Protein AF-A0A9P0XDX8-F1 (afdb_monomer_lite)

Secondary structure (DSSP, 8-state):
-HHHHHHHHHT----HHHHHHHHHHHHHHHHHHHHHHHHHHHT---TT-PPPP--TTTGGGGGGTTTS------------

InterPro domains:
  IPR006578 MADF domain [PF10545] (8-64)

Structure (mmCIF, N/CA/C/O backbone):
data_AF-A0A9P0XDX8-F1
#
_entry.id   AF-A0A9P0XDX8-F1
#
loop_
_atom_site.group_PDB
_atom_site.id
_atom_site.type_symbol
_atom_site.label_atom_id
_atom_site.label_alt_id
_atom_site.label_comp_id
_atom_site.label_asym_id
_atom_site.label_entity_id
_atom_site.label_seq_id
_atom_site.pdbx_PDB_ins_code
_atom_site.Cartn_x
_atom_site.Cartn_y
_atom_site.Cartn_z
_atom_site.occupancy
_atom_site.B_iso_or_equiv
_atom_site.auth_seq_id
_atom_site.auth_comp_id
_atom_site.auth_asym_id
_atom_site.auth_atom_id
_atom_site.pdbx_PDB_model_num
ATOM 1 N N . MET A 1 1 ? -15.829 7.295 8.430 1.00 85.19 1 MET A N 1
ATOM 2 C CA . MET A 1 1 ? -16.428 6.806 7.169 1.00 85.19 1 MET A CA 1
ATOM 3 C C . MET A 1 1 ? -15.671 5.618 6.589 1.00 85.19 1 MET A C 1
ATOM 5 O O . MET A 1 1 ? -16.223 4.537 6.648 1.00 85.19 1 MET A O 1
ATOM 9 N N . LEU A 1 2 ? -14.418 5.738 6.124 1.00 90.50 2 LEU A N 1
ATOM 10 C CA . LEU A 1 2 ? -13.726 4.603 5.465 1.00 90.50 2 LEU A CA 1
ATOM 11 C C . LEU A 1 2 ? -13.551 3.346 6.339 1.00 90.50 2 LEU A C 1
ATOM 13 O O . LEU A 1 2 ? -13.812 2.246 5.873 1.00 90.50 2 LEU A O 1
ATOM 17 N N . LEU A 1 3 ? -13.158 3.500 7.610 1.00 92.75 3 LEU A N 1
ATOM 18 C CA . LEU A 1 3 ? -13.063 2.365 8.544 1.00 92.75 3 LEU A CA 1
ATOM 19 C C . LEU A 1 3 ? -14.421 1.683 8.765 1.00 92.75 3 LEU A C 1
ATOM 21 O O . LEU A 1 3 ? -14.488 0.470 8.903 1.00 92.75 3 LEU A O 1
ATOM 25 N N . GLN A 1 4 ? -15.490 2.477 8.807 1.00 93.44 4 GLN A N 1
ATOM 26 C CA . GLN A 1 4 ? -16.836 1.970 9.032 1.00 93.44 4 GLN A CA 1
ATOM 27 C C . GLN A 1 4 ? -17.313 1.154 7.826 1.00 93.44 4 GLN A C 1
ATOM 29 O O . GLN A 1 4 ? -17.719 0.017 8.015 1.00 93.44 4 GLN A O 1
ATOM 34 N N . LEU A 1 5 ? -17.137 1.677 6.607 1.00 94.44 5 LEU A N 1
ATOM 35 C CA . LEU A 1 5 ? -17.418 0.941 5.371 1.00 94.44 5 LEU A CA 1
ATOM 36 C C . LEU A 1 5 ? -16.634 -0.380 5.317 1.00 94.44 5 LEU A C 1
ATOM 38 O O . LEU A 1 5 ? -17.197 -1.425 5.029 1.00 94.44 5 LEU A O 1
ATOM 42 N N . PHE A 1 6 ? -15.341 -0.348 5.658 1.00 92.88 6 PHE A N 1
ATOM 43 C CA . PHE A 1 6 ? -14.510 -1.553 5.694 1.00 92.88 6 PHE A CA 1
ATOM 44 C C . PHE A 1 6 ? -15.035 -2.598 6.689 1.00 92.88 6 PHE A C 1
ATOM 46 O O . PHE A 1 6 ? -15.058 -3.792 6.390 1.00 92.88 6 PHE A O 1
ATOM 53 N N . ASN A 1 7 ? -15.453 -2.163 7.876 1.00 93.38 7 ASN A N 1
ATOM 54 C CA . ASN A 1 7 ? -16.010 -3.057 8.886 1.00 93.38 7 ASN A CA 1
ATOM 55 C C . ASN A 1 7 ? -17.364 -3.641 8.443 1.00 93.38 7 ASN A C 1
ATOM 57 O O . ASN A 1 7 ? -17.613 -4.823 8.664 1.00 93.38 7 ASN A O 1
ATOM 61 N N . GLU A 1 8 ? -18.201 -2.848 7.769 1.00 95.19 8 GLU A N 1
ATOM 62 C CA . GLU A 1 8 ? -19.484 -3.283 7.200 1.00 95.19 8 GLU A CA 1
ATOM 63 C C . GLU A 1 8 ? -19.292 -4.298 6.059 1.00 95.19 8 GLU A C 1
ATOM 65 O O . GLU A 1 8 ? -19.909 -5.360 6.080 1.00 95.19 8 GLU A O 1
ATOM 70 N N . GLU A 1 9 ? -18.392 -4.031 5.108 1.00 94.00 9 GLU A N 1
ATOM 71 C CA . GLU A 1 9 ? -18.109 -4.932 3.979 1.00 94.00 9 GLU A CA 1
ATOM 72 C C . GLU A 1 9 ? -17.453 -6.245 4.415 1.00 94.00 9 GLU A C 1
ATOM 74 O O . GLU A 1 9 ? -17.725 -7.304 3.850 1.00 94.00 9 GLU A O 1
ATOM 79 N N . THR A 1 10 ? -16.563 -6.190 5.408 1.00 91.69 10 THR A N 1
ATOM 80 C CA . THR A 1 10 ? -15.822 -7.377 5.860 1.00 91.69 10 THR A CA 1
ATOM 81 C C . THR A 1 10 ? -16.509 -8.131 6.995 1.00 91.69 10 THR A C 1
ATOM 83 O O . THR A 1 10 ? -16.044 -9.211 7.358 1.00 91.69 10 THR A O 1
ATOM 86 N N . GLY A 1 11 ? -17.573 -7.571 7.581 1.00 91.62 11 GLY A N 1
ATOM 87 C CA . GLY A 1 11 ? -18.241 -8.112 8.767 1.00 91.62 11 GLY A CA 1
ATOM 88 C C . GLY A 1 11 ? -17.361 -8.142 10.024 1.00 91.62 11 GLY A C 1
ATOM 89 O O . GLY A 1 11 ? -17.708 -8.808 10.998 1.00 91.62 11 GLY A O 1
ATOM 90 N N . ASN A 1 12 ? -16.214 -7.454 10.015 1.00 88.94 12 ASN A N 1
ATOM 91 C CA . ASN A 1 12 ? -15.250 -7.445 11.114 1.00 88.94 12 ASN A CA 1
ATOM 92 C C . ASN A 1 12 ? -15.283 -6.115 11.860 1.00 88.94 12 ASN A C 1
ATOM 94 O O . ASN A 1 12 ? -15.411 -5.060 11.252 1.00 88.94 12 ASN A O 1
ATOM 98 N N . ASN A 1 13 ? -15.050 -6.139 13.171 1.00 89.56 13 ASN A N 1
ATOM 99 C CA . ASN A 1 13 ? -14.886 -4.917 13.954 1.00 89.56 13 ASN A CA 1
ATOM 100 C C . ASN A 1 13 ? -13.397 -4.586 14.144 1.00 89.56 13 ASN A C 1
ATOM 102 O O . ASN A 1 13 ? -12.790 -4.944 15.153 1.00 89.56 13 ASN A O 1
ATOM 106 N N . THR A 1 14 ? -12.795 -3.939 13.145 1.00 92.44 14 THR A N 1
ATOM 107 C CA . THR A 1 14 ? -11.367 -3.582 13.146 1.00 92.44 14 THR A CA 1
ATOM 108 C C . THR A 1 14 ? -11.139 -2.219 13.799 1.00 92.44 14 THR A C 1
ATOM 110 O O . THR A 1 14 ? -11.938 -1.295 13.626 1.00 92.44 14 THR A O 1
ATOM 113 N N . THR A 1 15 ? -10.020 -2.055 14.513 1.00 95.69 15 THR A N 1
ATOM 114 C CA . THR A 1 15 ? -9.624 -0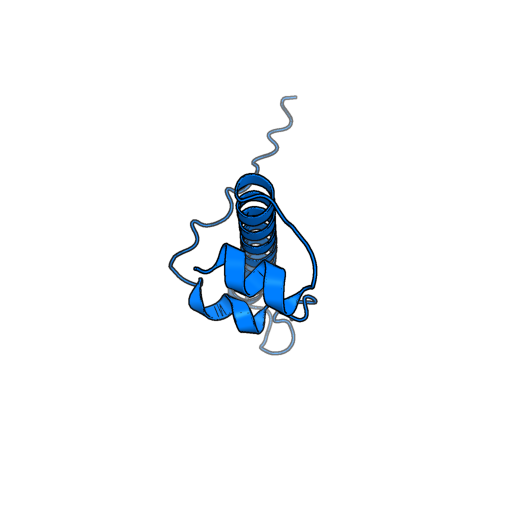.751 15.064 1.00 95.69 15 THR A CA 1
ATOM 115 C C . THR A 1 15 ? -9.026 0.161 13.988 1.00 95.69 15 THR A C 1
ATOM 117 O O . THR A 1 15 ? -8.475 -0.290 12.981 1.00 95.69 15 THR A O 1
ATOM 120 N N . LEU A 1 16 ? -9.058 1.480 14.211 1.00 94.62 16 LEU A N 1
ATOM 121 C CA . LEU A 1 16 ? -8.427 2.433 13.290 1.00 94.62 16 LEU A CA 1
ATOM 122 C C . LEU A 1 16 ? -6.917 2.189 13.136 1.00 94.62 16 LEU A C 1
ATOM 124 O O . LEU A 1 16 ? -6.370 2.399 12.052 1.00 94.62 16 LEU A O 1
ATOM 128 N N . ALA A 1 17 ? -6.246 1.765 14.208 1.00 95.06 17 ALA A N 1
ATOM 129 C CA . ALA A 1 17 ? -4.816 1.482 14.195 1.00 95.06 17 ALA A CA 1
ATOM 130 C C . ALA A 1 17 ? -4.498 0.285 13.290 1.00 95.06 17 ALA A C 1
ATOM 132 O O . ALA A 1 17 ? -3.629 0.384 12.421 1.00 95.06 17 ALA A O 1
ATOM 133 N N . ASP A 1 18 ? -5.256 -0.803 13.426 1.00 94.44 18 ASP A N 1
ATOM 134 C CA . ASP A 1 18 ? -5.069 -2.010 12.620 1.00 94.44 18 ASP A CA 1
ATOM 135 C C . ASP A 1 18 ? -5.393 -1.762 11.148 1.00 94.44 18 ASP A C 1
ATOM 137 O O . ASP A 1 18 ? -4.647 -2.187 10.264 1.00 94.44 18 ASP A O 1
ATOM 141 N N . PHE A 1 19 ? -6.451 -0.997 10.874 1.00 94.62 19 PHE A N 1
ATOM 142 C CA . PHE A 1 19 ? -6.806 -0.600 9.516 1.00 94.62 19 PHE A CA 1
ATOM 143 C C . PHE A 1 19 ? -5.694 0.221 8.852 1.00 94.62 19 PHE A C 1
ATOM 145 O O . PHE A 1 19 ? -5.265 -0.088 7.738 1.00 94.62 19 PHE A O 1
ATOM 152 N N . LYS A 1 20 ? -5.160 1.229 9.556 1.00 94.19 20 LYS A N 1
ATOM 153 C CA . LYS A 1 20 ? -4.025 2.028 9.066 1.00 94.19 20 LYS A CA 1
ATOM 154 C C . LYS A 1 20 ? -2.786 1.167 8.832 1.00 94.19 20 LYS A C 1
ATOM 156 O O . LYS A 1 20 ? -2.132 1.319 7.803 1.00 94.19 20 LYS A O 1
ATOM 161 N N . LYS A 1 21 ? -2.481 0.246 9.751 1.00 95.38 21 LYS A N 1
ATOM 162 C CA . LYS A 1 21 ? -1.355 -0.688 9.626 1.00 95.38 21 LYS A CA 1
ATOM 163 C C . LYS A 1 21 ? -1.513 -1.591 8.405 1.00 95.38 21 LYS A C 1
ATOM 165 O O . LYS A 1 21 ? -0.563 -1.774 7.647 1.00 95.38 21 LYS A O 1
ATOM 170 N N . LYS A 1 22 ? -2.719 -2.108 8.167 1.00 92.81 22 LYS A N 1
ATOM 171 C CA . LYS A 1 22 ? -3.012 -2.930 6.992 1.00 92.81 22 LYS A CA 1
ATOM 172 C C . LYS A 1 22 ? -2.841 -2.136 5.701 1.00 92.81 22 LYS A C 1
ATOM 174 O O . LYS A 1 22 ? -2.151 -2.608 4.802 1.00 92.81 22 LYS A O 1
ATOM 179 N N . LEU A 1 23 ? -3.362 -0.910 5.641 1.00 91.94 23 LEU A N 1
ATOM 180 C CA . LEU A 1 23 ? -3.181 -0.033 4.484 1.00 91.94 23 LEU A CA 1
ATOM 181 C C . LEU A 1 23 ? -1.699 0.280 4.224 1.00 91.94 23 LEU A C 1
ATOM 183 O O . LEU A 1 23 ? -1.257 0.235 3.077 1.00 91.94 23 LEU A O 1
ATOM 187 N N . ALA A 1 24 ? -0.922 0.550 5.276 1.00 92.19 24 ALA A N 1
ATOM 188 C CA . ALA A 1 24 ? 0.518 0.768 5.167 1.00 92.19 24 ALA A CA 1
ATOM 189 C C . ALA A 1 24 ? 1.230 -0.458 4.573 1.00 92.19 24 ALA A C 1
ATOM 191 O O . ALA A 1 24 ? 1.970 -0.317 3.603 1.00 92.19 24 ALA A O 1
ATOM 192 N N . ASN A 1 25 ? 0.926 -1.662 5.067 1.00 92.69 25 ASN A N 1
ATOM 193 C CA . ASN A 1 25 ? 1.485 -2.902 4.527 1.00 92.69 25 ASN A CA 1
ATOM 194 C C . ASN A 1 25 ? 1.128 -3.098 3.045 1.00 92.69 25 ASN A C 1
ATOM 196 O O . ASN A 1 25 ? 1.997 -3.446 2.249 1.00 92.69 25 ASN A O 1
ATOM 200 N N . MET A 1 26 ? -0.128 -2.837 2.654 1.00 92.62 26 MET A N 1
ATOM 201 C CA . MET A 1 26 ? -0.553 -2.946 1.252 1.00 92.62 26 MET A CA 1
ATOM 202 C C . MET A 1 26 ? 0.218 -1.971 0.351 1.00 92.62 26 MET A C 1
ATOM 204 O O . MET A 1 26 ? 0.670 -2.369 -0.723 1.00 92.62 26 MET A O 1
ATOM 208 N N . ARG A 1 27 ? 0.436 -0.727 0.805 1.00 91.25 27 ARG A N 1
ATOM 209 C CA . ARG A 1 27 ? 1.257 0.269 0.093 1.00 91.25 27 ARG A CA 1
ATOM 210 C C . ARG A 1 27 ? 2.714 -0.172 -0.035 1.00 91.25 27 ARG A C 1
ATOM 212 O O . ARG A 1 27 ? 3.297 -0.025 -1.105 1.00 91.25 27 ARG A O 1
ATOM 219 N N . THR A 1 28 ? 3.296 -0.745 1.019 1.00 91.50 28 THR A N 1
ATOM 220 C CA . THR A 1 28 ? 4.663 -1.282 0.975 1.00 91.50 28 THR A CA 1
ATOM 221 C C . THR A 1 28 ? 4.791 -2.413 -0.041 1.00 91.50 28 THR A C 1
ATOM 223 O O . THR A 1 28 ? 5.738 -2.414 -0.826 1.00 91.50 28 THR A O 1
ATOM 226 N N . THR A 1 29 ? 3.844 -3.356 -0.068 1.00 92.38 29 THR A N 1
ATOM 227 C CA . THR A 1 29 ? 3.854 -4.443 -1.056 1.00 92.38 29 THR A CA 1
ATOM 228 C C . THR A 1 29 ? 3.743 -3.899 -2.476 1.00 92.38 29 THR A C 1
ATOM 230 O O . THR A 1 29 ? 4.547 -4.277 -3.323 1.00 92.38 29 THR A O 1
ATOM 233 N N . TYR A 1 30 ? 2.828 -2.954 -2.721 1.00 93.50 30 TYR A N 1
ATOM 234 C CA . TYR A 1 30 ? 2.716 -2.291 -4.022 1.00 93.50 30 TY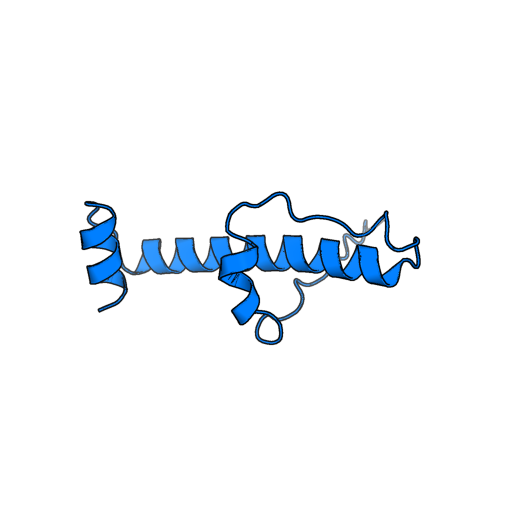R A CA 1
ATOM 235 C C . TYR A 1 30 ? 4.033 -1.624 -4.445 1.00 93.50 30 TYR A C 1
ATOM 237 O O . TYR A 1 30 ? 4.512 -1.870 -5.547 1.00 93.50 30 TYR A O 1
ATOM 245 N N . GLY A 1 31 ? 4.677 -0.858 -3.558 1.00 91.06 31 GLY A N 1
ATOM 246 C CA . GLY A 1 31 ? 5.952 -0.200 -3.865 1.00 91.06 31 GLY A CA 1
ATOM 247 C C . GLY A 1 31 ? 7.084 -1.178 -4.213 1.00 91.06 31 GLY A C 1
ATOM 248 O O . GLY A 1 31 ? 7.909 -0.888 -5.079 1.00 91.06 31 GLY A O 1
ATOM 249 N N . ARG A 1 32 ? 7.117 -2.362 -3.584 1.00 91.00 32 ARG A N 1
ATOM 250 C CA . ARG A 1 32 ? 8.083 -3.426 -3.921 1.00 91.00 32 ARG A CA 1
ATOM 251 C C . ARG A 1 32 ? 7.825 -4.010 -5.305 1.00 91.00 32 ARG A C 1
ATOM 253 O O . ARG A 1 32 ? 8.771 -4.192 -6.066 1.00 91.00 32 ARG A O 1
ATOM 260 N N . GLU A 1 33 ? 6.565 -4.285 -5.626 1.00 92.25 33 GLU A N 1
ATOM 261 C CA . GLU A 1 33 ? 6.167 -4.776 -6.947 1.00 92.25 33 GLU A CA 1
ATOM 262 C C . GLU A 1 33 ? 6.468 -3.734 -8.034 1.00 92.25 33 GLU A C 1
ATOM 264 O O . GLU A 1 33 ? 7.105 -4.058 -9.035 1.00 92.25 33 GLU A O 1
ATOM 269 N N . LEU A 1 34 ? 6.143 -2.460 -7.789 1.00 91.31 34 LEU A N 1
ATOM 270 C CA . LEU A 1 34 ? 6.431 -1.351 -8.701 1.00 91.31 34 LEU A CA 1
ATOM 271 C C . LEU A 1 34 ? 7.937 -1.206 -8.964 1.00 91.31 34 LEU A C 1
ATOM 273 O O . LEU A 1 34 ? 8.350 -0.984 -10.101 1.00 91.31 34 LEU A O 1
ATOM 277 N N . LYS A 1 35 ? 8.782 -1.395 -7.940 1.00 89.19 35 LYS A N 1
ATOM 278 C CA . LYS A 1 35 ? 10.243 -1.387 -8.106 1.00 89.19 35 LYS A CA 1
ATOM 279 C C . LYS A 1 35 ? 10.717 -2.488 -9.057 1.00 89.19 35 LYS A C 1
ATOM 281 O O . LYS A 1 35 ? 11.571 -2.214 -9.892 1.00 89.19 35 LYS A O 1
ATOM 286 N N . LYS A 1 36 ? 10.164 -3.702 -8.966 1.00 89.44 36 LYS A N 1
ATOM 287 C CA . LYS A 1 36 ? 10.505 -4.809 -9.880 1.00 89.44 36 LYS A CA 1
ATOM 288 C C . LYS A 1 36 ? 10.068 -4.509 -11.312 1.00 89.44 36 LYS A C 1
ATOM 290 O O . LYS A 1 36 ? 10.853 -4.698 -12.236 1.00 89.44 36 LYS A O 1
ATOM 295 N N . VAL A 1 37 ? 8.853 -3.981 -11.485 1.00 89.56 37 VAL A N 1
ATOM 296 C CA . VAL A 1 37 ? 8.348 -3.547 -12.797 1.00 89.56 37 VAL A CA 1
ATOM 297 C C . VAL A 1 37 ? 9.282 -2.499 -13.397 1.00 89.56 37 VAL A C 1
ATOM 299 O O . VAL A 1 37 ? 9.738 -2.652 -14.527 1.00 89.56 37 VAL A O 1
ATOM 302 N N . ASN A 1 38 ? 9.634 -1.465 -12.635 1.00 88.06 38 ASN A N 1
ATOM 303 C CA . ASN A 1 38 ? 10.508 -0.399 -13.121 1.00 88.06 38 ASN A CA 1
ATOM 304 C C . ASN A 1 38 ? 11.935 -0.885 -13.393 1.00 88.06 38 ASN A C 1
ATOM 306 O O . ASN A 1 38 ? 12.506 -0.504 -14.411 1.00 88.06 38 ASN A O 1
ATOM 310 N N . ALA A 1 39 ? 12.480 -1.768 -12.554 1.00 86.94 39 ALA A N 1
ATOM 311 C CA . ALA A 1 39 ? 13.777 -2.392 -12.797 1.00 86.94 39 ALA A CA 1
ATOM 312 C C . ALA A 1 39 ? 13.775 -3.189 -14.111 1.00 86.94 39 ALA A C 1
ATOM 314 O O . ALA A 1 39 ? 14.662 -2.992 -14.934 1.00 86.94 39 ALA A O 1
ATOM 315 N N . SER A 1 40 ? 12.738 -3.999 -14.357 1.00 86.19 40 SER A N 1
ATOM 316 C CA . SER A 1 40 ? 12.622 -4.781 -15.598 1.00 86.19 40 SER A CA 1
ATOM 317 C C . SER A 1 40 ? 12.518 -3.910 -16.856 1.00 86.19 40 SER A C 1
ATOM 319 O O . SER A 1 40 ? 13.049 -4.267 -17.902 1.00 86.19 40 SER A O 1
ATOM 321 N N . LYS A 1 41 ? 11.893 -2.726 -16.748 1.00 84.06 41 LYS A N 1
ATOM 322 C CA . LYS A 1 41 ? 11.840 -1.735 -17.835 1.00 84.06 41 LYS A CA 1
ATOM 323 C C . LYS A 1 41 ? 13.207 -1.087 -18.086 1.00 84.06 41 LYS A C 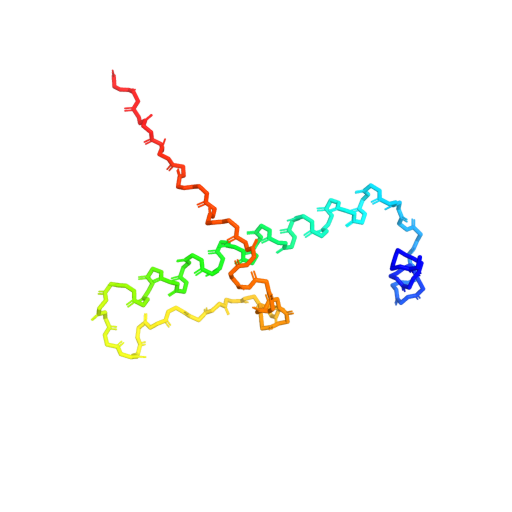1
ATOM 325 O O . LYS A 1 41 ? 13.536 -0.787 -19.229 1.00 84.06 41 LYS A O 1
ATOM 330 N N . GLN A 1 42 ? 13.986 -0.834 -17.030 1.00 79.00 42 GLN A N 1
ATOM 331 C CA . GLN A 1 42 ? 15.282 -0.152 -17.123 1.00 79.00 42 GLN A CA 1
ATOM 332 C C . GLN A 1 42 ? 16.394 -1.042 -17.683 1.00 79.00 42 GLN A C 1
ATOM 334 O O . GLN A 1 42 ? 17.289 -0.534 -18.352 1.00 79.00 42 GLN A O 1
ATOM 339 N N . THR A 1 43 ? 16.347 -2.355 -17.448 1.00 72.56 43 THR A N 1
ATOM 340 C CA . THR A 1 43 ? 17.410 -3.287 -17.860 1.00 72.56 43 THR A CA 1
ATOM 341 C C . THR A 1 43 ? 17.437 -3.601 -19.361 1.00 72.56 43 THR A C 1
ATOM 343 O O . THR A 1 43 ? 18.225 -4.440 -19.782 1.00 72.56 43 THR A O 1
ATOM 346 N N . GLY A 1 44 ? 16.625 -2.929 -20.189 1.00 56.97 44 GLY A N 1
ATOM 347 C CA . GLY A 1 44 ? 16.734 -2.968 -21.656 1.00 56.97 44 GLY A CA 1
ATOM 348 C C . GLY A 1 44 ? 16.482 -4.337 -22.295 1.00 56.97 44 GLY A C 1
ATOM 349 O O . GLY A 1 44 ? 16.770 -4.523 -23.476 1.00 56.97 44 GLY A O 1
ATOM 350 N N . SER A 1 45 ? 15.956 -5.296 -21.536 1.00 58.44 45 SER A N 1
ATOM 351 C CA . 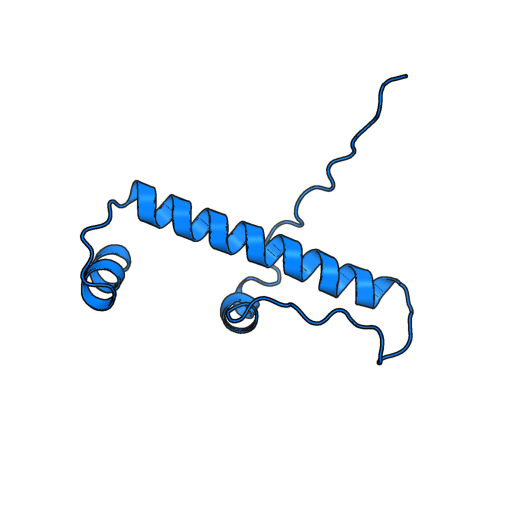SER A 1 45 ? 15.589 -6.602 -22.065 1.00 58.44 45 SER A CA 1
ATOM 352 C C . SER A 1 45 ? 14.290 -6.432 -22.855 1.00 58.44 45 SER A C 1
ATOM 354 O O . SER A 1 45 ? 13.385 -5.718 -22.419 1.00 58.44 45 SER A O 1
ATOM 356 N N . GLY A 1 46 ? 14.244 -6.964 -24.080 1.00 59.62 46 GLY A N 1
ATOM 357 C CA . GLY A 1 46 ? 13.163 -6.709 -25.038 1.00 59.62 46 GLY A CA 1
ATOM 358 C C . GLY A 1 46 ? 11.772 -6.933 -24.433 1.00 59.62 46 GLY A C 1
ATOM 359 O O . GLY A 1 46 ? 11.632 -7.649 -23.451 1.00 59.62 46 GLY A O 1
ATOM 360 N N . SER A 1 47 ? 10.736 -6.345 -25.040 1.00 60.41 47 SER A N 1
ATOM 361 C CA . SER A 1 47 ? 9.324 -6.302 -24.589 1.00 60.41 47 SER A CA 1
ATOM 362 C C . SER A 1 47 ? 8.722 -7.584 -23.967 1.00 60.41 47 SER A C 1
ATOM 364 O O . SER A 1 47 ? 7.675 -7.489 -23.331 1.00 60.41 47 SER A O 1
ATOM 366 N N . ASN A 1 48 ? 9.340 -8.751 -24.136 1.00 61.88 48 ASN A N 1
ATOM 367 C CA . ASN A 1 48 ? 8.940 -10.022 -23.539 1.00 61.88 48 ASN A CA 1
ATOM 368 C C . ASN A 1 48 ? 9.482 -10.273 -22.119 1.00 61.88 48 ASN A C 1
ATOM 370 O O . ASN A 1 48 ? 9.084 -11.263 -21.516 1.00 61.88 48 ASN A O 1
ATOM 374 N N . ASP A 1 49 ? 10.356 -9.417 -21.582 1.00 70.44 49 ASP A N 1
ATOM 375 C CA . ASP A 1 49 ? 11.048 -9.652 -20.301 1.00 70.44 49 ASP A CA 1
ATOM 376 C C . ASP A 1 49 ? 10.654 -8.644 -19.200 1.00 70.44 49 ASP A C 1
ATOM 378 O O . ASP A 1 49 ? 11.300 -8.515 -18.159 1.00 70.44 49 ASP A O 1
ATOM 382 N N . ILE A 1 50 ? 9.567 -7.895 -19.425 1.00 80.25 50 ILE A N 1
ATOM 383 C CA . ILE A 1 50 ? 9.004 -6.997 -18.414 1.00 80.25 50 ILE A CA 1
ATOM 384 C C . ILE A 1 50 ? 8.364 -7.847 -17.316 1.00 80.25 50 ILE A C 1
ATOM 386 O O . ILE A 1 50 ? 7.488 -8.675 -17.570 1.00 80.25 50 ILE A O 1
ATOM 390 N N . TYR A 1 51 ? 8.768 -7.593 -16.075 1.00 89.12 51 TYR A N 1
ATOM 391 C CA . TYR A 1 51 ? 8.223 -8.263 -14.906 1.00 89.12 51 TYR A CA 1
ATOM 392 C C . TYR A 1 51 ? 6.714 -8.022 -14.797 1.00 89.12 51 TYR A C 1
ATOM 394 O O . TYR A 1 51 ? 6.253 -6.878 -14.750 1.00 89.12 51 TYR A O 1
ATOM 402 N N . VAL A 1 52 ? 5.953 -9.112 -14.698 1.00 89.12 52 VAL A N 1
ATOM 403 C CA . VAL A 1 52 ? 4.515 -9.081 -14.427 1.00 89.12 52 VAL A CA 1
ATOM 404 C C . VAL A 1 52 ? 4.297 -9.247 -12.919 1.00 89.12 52 VAL A C 1
ATOM 406 O O . VAL A 1 52 ? 4.679 -10.283 -12.369 1.00 89.12 52 VAL A O 1
ATOM 409 N N . PRO A 1 53 ? 3.682 -8.263 -12.235 1.00 90.88 53 PRO A N 1
ATOM 410 C CA . PRO A 1 53 ? 3.371 -8.365 -10.814 1.00 90.88 53 PRO A CA 1
ATOM 411 C C . PRO A 1 53 ? 2.533 -9.602 -10.509 1.00 90.88 53 PRO A C 1
ATOM 413 O O . PRO A 1 53 ? 1.492 -9.826 -11.127 1.00 90.88 53 PRO A O 1
ATOM 416 N N . SER A 1 54 ? 2.952 -10.386 -9.517 1.00 86.69 54 SER A N 1
ATOM 417 C CA . SER A 1 54 ? 2.233 -11.604 -9.111 1.00 86.69 54 SER A CA 1
ATOM 418 C C . SER A 1 54 ? 1.010 -11.314 -8.238 1.00 86.69 54 SER A C 1
ATOM 420 O O . SER A 1 54 ? 0.260 -12.218 -7.868 1.00 86.69 54 SER A O 1
ATOM 422 N N . PHE A 1 55 ? 0.810 -10.050 -7.871 1.00 86.62 55 PHE A N 1
ATOM 423 C CA . PHE A 1 55 ? -0.146 -9.664 -6.855 1.00 86.62 55 PHE A CA 1
ATOM 424 C C . PHE A 1 55 ? -1.481 -9.216 -7.443 1.00 86.62 55 PHE A C 1
ATOM 426 O O . PHE A 1 55 ? -1.551 -8.241 -8.188 1.00 86.62 55 PHE A O 1
ATOM 433 N N . TRP A 1 56 ? -2.560 -9.908 -7.069 1.00 88.19 56 TRP A N 1
ATOM 434 C CA . TRP A 1 56 ? -3.862 -9.783 -7.734 1.00 88.19 56 TRP A CA 1
ATOM 435 C C . TRP A 1 56 ? -4.467 -8.372 -7.682 1.00 88.19 56 TRP A C 1
ATOM 437 O O . TRP A 1 56 ? -5.126 -7.955 -8.629 1.00 88.19 56 TRP A O 1
ATOM 447 N N . TYR A 1 57 ? -4.212 -7.611 -6.613 1.00 88.38 57 TYR A N 1
ATOM 448 C CA . TYR A 1 57 ? -4.700 -6.235 -6.477 1.00 88.38 57 TYR A CA 1
ATOM 449 C C . TYR A 1 57 ? -3.692 -5.170 -6.918 1.00 88.38 57 TYR A C 1
ATOM 451 O O . TYR A 1 57 ? -3.922 -3.986 -6.683 1.00 88.38 57 TYR A O 1
ATOM 459 N N . TYR A 1 58 ? -2.590 -5.553 -7.570 1.00 92.69 58 TYR A N 1
ATOM 460 C CA . TYR A 1 58 ? -1.584 -4.600 -8.044 1.00 92.69 58 TYR A CA 1
ATOM 461 C C . TYR A 1 58 ? -2.205 -3.504 -8.922 1.00 92.69 58 TYR A C 1
ATOM 463 O O . TYR A 1 58 ? -1.989 -2.322 -8.671 1.00 92.69 58 TYR A O 1
ATOM 471 N N . ARG A 1 59 ? -3.053 -3.895 -9.884 1.00 91.38 59 ARG A N 1
ATOM 472 C CA . ARG A 1 59 ? -3.747 -2.964 -10.792 1.00 91.38 59 ARG A CA 1
ATOM 473 C C . ARG A 1 59 ? -4.655 -1.979 -10.052 1.00 91.38 59 ARG A C 1
ATOM 475 O O . ARG A 1 59 ? -4.761 -0.825 -10.440 1.00 91.38 59 ARG A O 1
ATOM 482 N N . LEU A 1 60 ? -5.258 -2.399 -8.938 1.00 92.94 60 LEU A N 1
ATOM 483 C CA . LEU A 1 60 ? -6.117 -1.534 -8.121 1.00 92.94 60 LEU A CA 1
ATOM 484 C C . LEU A 1 60 ? -5.328 -0.440 -7.388 1.00 92.94 60 LEU A C 1
ATOM 486 O O . LEU A 1 60 ? -5.920 0.517 -6.903 1.00 92.94 60 LEU A O 1
ATOM 490 N N . PHE A 1 61 ? -4.007 -0.592 -7.277 1.00 92.56 61 PHE A N 1
ATOM 491 C CA . PHE A 1 61 ? -3.116 0.329 -6.577 1.00 92.56 61 PHE A CA 1
ATOM 492 C C . PHE A 1 61 ? -2.318 1.217 -7.546 1.00 92.56 61 PHE A C 1
ATOM 494 O O . PHE A 1 61 ? -1.536 2.043 -7.084 1.00 92.56 61 PHE A O 1
ATOM 501 N N . GLU A 1 62 ? -2.551 1.123 -8.862 1.00 90.75 62 GLU A N 1
ATOM 502 C CA . GLU A 1 62 ? -1.862 1.939 -9.878 1.00 90.75 62 GLU A CA 1
ATOM 503 C C . GLU A 1 62 ? -2.033 3.444 -9.658 1.00 90.75 62 GLU A C 1
ATOM 505 O O . GLU A 1 62 ? -1.110 4.211 -9.908 1.00 90.75 62 GLU A O 1
ATOM 510 N N . PHE A 1 63 ? -3.155 3.878 -9.074 1.00 90.88 63 PHE A N 1
ATOM 511 C CA . PHE A 1 63 ? -3.376 5.284 -8.715 1.00 90.88 63 PHE A CA 1
ATOM 512 C C . PHE A 1 63 ? -2.353 5.838 -7.702 1.00 90.88 63 PHE A C 1
ATOM 514 O O . PHE A 1 63 ? -2.285 7.048 -7.495 1.00 90.88 63 PHE A O 1
ATOM 521 N N . LEU A 1 64 ? -1.584 4.969 -7.035 1.00 90.00 64 LEU A N 1
ATOM 522 C CA . LEU A 1 64 ? -0.510 5.358 -6.121 1.00 90.00 64 LEU A CA 1
ATOM 523 C C . LEU A 1 64 ? 0.825 5.603 -6.835 1.00 90.00 64 LEU A C 1
ATOM 525 O O . LEU A 1 64 ? 1.763 6.095 -6.196 1.00 90.00 64 LEU A O 1
ATOM 529 N N . GLU A 1 65 ? 0.947 5.253 -8.118 1.00 86.94 65 GLU A N 1
ATOM 530 C CA . GLU A 1 65 ? 2.134 5.553 -8.918 1.00 86.94 65 GLU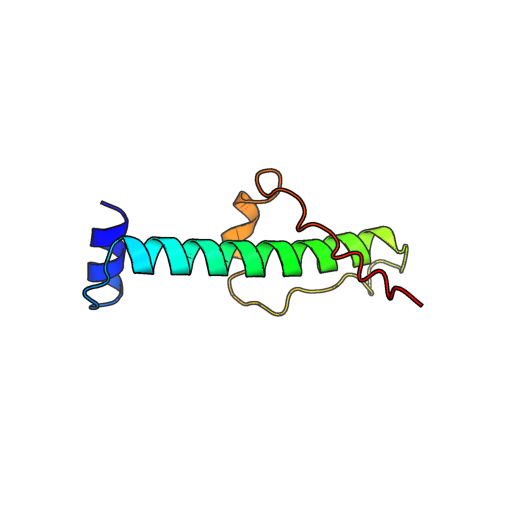 A CA 1
ATOM 531 C C . GLU A 1 65 ? 2.385 7.074 -8.925 1.00 86.94 65 GLU A C 1
ATOM 533 O O . GLU A 1 65 ? 1.465 7.873 -9.071 1.00 86.94 65 GLU A O 1
ATOM 538 N N . GLY A 1 66 ? 3.622 7.496 -8.652 1.00 80.88 66 GLY A N 1
ATOM 539 C CA . GLY A 1 66 ? 3.986 8.917 -8.523 1.00 80.88 66 GLY A CA 1
ATOM 540 C C . GLY A 1 66 ? 3.706 9.560 -7.156 1.00 80.88 66 GLY A C 1
ATOM 541 O O . GLY A 1 66 ? 4.302 10.584 -6.843 1.00 80.88 66 GLY A O 1
ATOM 542 N N . THR A 1 67 ? 2.870 8.953 -6.305 1.00 78.88 67 THR A N 1
ATOM 543 C CA . THR A 1 67 ? 2.680 9.394 -4.900 1.00 78.88 67 THR A CA 1
ATOM 544 C C . THR A 1 67 ? 3.532 8.612 -3.906 1.00 78.88 67 THR A C 1
ATOM 546 O O . THR A 1 67 ? 3.712 9.014 -2.756 1.00 78.88 67 THR A O 1
ATOM 549 N N . THR A 1 68 ? 4.028 7.455 -4.337 1.00 65.50 68 THR A N 1
ATOM 550 C CA . THR A 1 68 ? 4.843 6.567 -3.522 1.00 65.50 68 THR A CA 1
ATOM 551 C C . THR A 1 68 ? 6.311 6.933 -3.681 1.00 65.50 68 THR A C 1
ATOM 553 O O . THR A 1 68 ? 6.887 6.779 -4.755 1.00 65.50 68 THR A O 1
ATOM 556 N N . GLU A 1 69 ? 6.920 7.404 -2.590 1.00 64.06 69 GLU A N 1
ATOM 557 C CA . GLU A 1 69 ? 8.376 7.517 -2.485 1.00 64.06 69 GLU A CA 1
ATOM 558 C C . GLU A 1 69 ? 9.003 6.161 -2.863 1.00 64.06 69 GLU A C 1
ATOM 560 O O . GLU A 1 69 ? 8.537 5.120 -2.370 1.00 64.06 69 GLU A O 1
ATOM 565 N N . PRO A 1 70 ? 10.039 6.131 -3.724 1.00 60.38 70 PRO A N 1
ATOM 566 C CA . PRO A 1 70 ? 10.709 4.889 -4.064 1.00 60.38 70 PRO A CA 1
ATOM 567 C C . PRO A 1 70 ? 11.173 4.208 -2.776 1.00 60.38 70 PRO A C 1
ATOM 569 O O . PRO A 1 70 ? 11.858 4.818 -1.953 1.00 60.38 70 PRO A O 1
ATOM 572 N N . CYS A 1 71 ? 10.788 2.940 -2.586 1.00 56.19 71 CYS A N 1
ATOM 573 C CA . CYS A 1 71 ? 11.237 2.155 -1.441 1.00 56.19 71 CYS A CA 1
ATOM 574 C C . CYS A 1 71 ? 12.766 2.216 -1.405 1.00 56.19 71 CYS A C 1
ATOM 576 O O . CYS A 1 71 ? 13.416 1.704 -2.327 1.00 56.19 71 CYS A O 1
ATOM 578 N N . ARG A 1 72 ? 13.315 2.879 -0.371 1.00 56.75 72 ARG A N 1
ATOM 579 C CA . ARG A 1 72 ? 14.756 3.091 -0.206 1.00 56.75 72 ARG A CA 1
ATOM 580 C C . ARG A 1 72 ? 15.465 1.774 -0.486 1.00 56.75 72 ARG A C 1
ATOM 582 O O . ARG A 1 72 ? 15.081 0.731 0.044 1.00 56.75 72 ARG A O 1
ATOM 589 N N . SER A 1 73 ? 16.437 1.816 -1.391 1.00 55.16 73 SER A N 1
ATOM 590 C CA . SER A 1 73 ? 17.346 0.695 -1.569 1.00 55.16 73 SER A CA 1
ATOM 591 C C . SER A 1 73 ? 18.009 0.464 -0.219 1.00 55.16 73 SER A C 1
ATOM 593 O O . SER A 1 73 ? 18.695 1.361 0.260 1.00 55.16 73 SER A O 1
ATOM 595 N N . GLY A 1 74 ? 17.753 -0.678 0.422 1.00 53.59 74 GLY A N 1
ATOM 596 C CA . GLY A 1 74 ? 18.612 -1.122 1.508 1.00 53.59 74 GLY A CA 1
ATOM 597 C C . GLY A 1 74 ? 19.988 -1.314 0.894 1.00 53.59 74 GLY A C 1
ATOM 598 O O . GLY A 1 74 ? 20.189 -2.235 0.110 1.00 53.59 74 GLY A O 1
ATOM 599 N N . THR A 1 75 ? 20.890 -0.366 1.114 1.00 52.81 75 THR A N 1
ATOM 600 C CA . THR A 1 75 ? 22.313 -0.623 0.958 1.00 52.81 75 THR A CA 1
ATOM 601 C C . THR A 1 75 ? 22.683 -1.486 2.150 1.00 52.81 75 THR A C 1
ATOM 603 O O . THR A 1 75 ? 22.964 -0.958 3.224 1.00 52.81 75 THR A O 1
ATOM 606 N N . ASP A 1 76 ? 22.603 -2.803 1.975 1.00 56.62 76 ASP A N 1
ATOM 607 C CA . ASP A 1 76 ? 23.297 -3.744 2.845 1.00 56.62 76 ASP A CA 1
ATOM 608 C C . ASP A 1 76 ? 24.794 -3.533 2.576 1.00 56.62 76 ASP A C 1
ATOM 610 O O . ASP A 1 76 ? 25.394 -4.194 1.731 1.00 56.62 76 ASP A O 1
ATOM 614 N N . ILE A 1 77 ? 25.379 -2.508 3.205 1.00 51.88 77 ILE A N 1
ATOM 615 C CA . ILE A 1 77 ? 26.830 -2.413 3.312 1.00 51.88 77 ILE A CA 1
ATOM 616 C C . ILE A 1 77 ? 27.207 -3.505 4.305 1.00 51.88 77 ILE A C 1
ATOM 618 O O . ILE A 1 77 ? 26.918 -3.410 5.495 1.00 51.88 77 ILE A O 1
ATOM 622 N N . LEU A 1 78 ? 27.751 -4.593 3.772 1.00 63.38 78 LEU A N 1
ATOM 623 C CA . 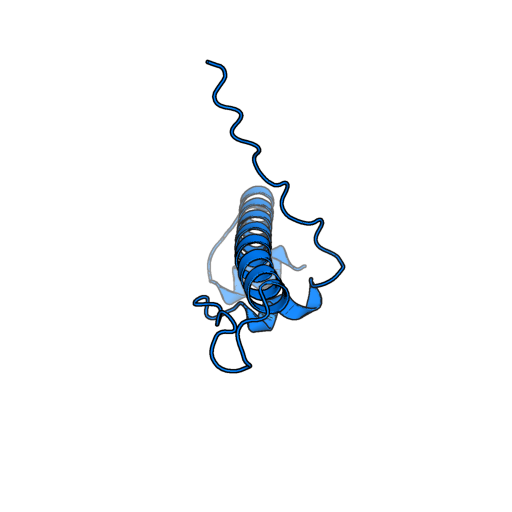LEU A 1 78 ? 28.519 -5.545 4.552 1.00 63.38 78 LEU A CA 1
ATOM 624 C C . LEU A 1 78 ? 29.786 -4.794 4.969 1.00 63.38 78 LEU A C 1
ATOM 626 O O . LEU A 1 78 ? 30.680 -4.606 4.147 1.00 63.38 78 LEU A O 1
ATOM 630 N N . ASP A 1 79 ? 29.802 -4.284 6.198 1.00 49.31 79 ASP A N 1
ATOM 631 C CA . ASP A 1 79 ? 31.039 -3.835 6.831 1.00 49.31 79 ASP A CA 1
ATOM 632 C C . ASP A 1 79 ? 31.945 -5.074 6.978 1.00 49.31 79 ASP A C 1
ATOM 634 O O . ASP A 1 79 ? 31.576 -6.040 7.653 1.00 49.31 79 ASP A O 1
ATOM 638 N N . GLU A 1 80 ? 33.070 -5.062 6.259 1.00 53.03 80 GLU A N 1
ATOM 639 C CA . GLU A 1 80 ? 34.163 -6.047 6.325 1.00 53.03 80 GLU A CA 1
ATOM 640 C C . GLU A 1 80 ? 35.100 -5.754 7.507 1.00 53.03 80 GLU A C 1
ATOM 642 O O . GLU A 1 80 ? 35.417 -4.561 7.737 1.00 53.03 80 GLU A O 1
#

Organism: Pieris brassicae (NCBI:txid7116)

pLDDT: mean 82.56, std 14.35, range [49.31, 95.69]

Sequence (80 aa):
MLLQLFNEETGNNTTLADFKKKLANMRTTYGRELKKVNASKQTGSGSNDIYVPSFWYYRLFEFLEGTTEPCRSGTDILDE

Radius of gyration: 16.78 Å; chains: 1; bounding box: 54×21×40 Å

Foldseek 3Di:
DVLVVVCVVVVHDDDPVVVVVVVVVVLVLLLVQVVQQVVQVVVPDPPVRRDDRPDPCSVVCCVCVVVDDRPDPPPPPPPD